Protein 2JKG (pdb70)

InterPro domains:
  IPR005455 Profilin, eukaryotic type [SM00392] (5-171)
  IPR016814 Profilin, apicomplexa [PIRSF022993] (2-170)
  IPR036140 Profilin superfamily [SSF55770] (6-160)
  IPR048278 Profilin [PF00235] (6-160)

Organism: Plasmodium falciparum (isolate 3D7) (NCBI:txid36329)

B-factor: mean 19.62, std 10.23, range [3.75, 62.58]

Sequence (173 aa):
YSWDSYLNDRLLATNQVSGAGLASEEDGVVYACVAQGEESDPNFDKWSLFYKEDYDIEVEDENGTKTTKTINEGQTILVVFNEGYAPDGVWLGGTKYQFINIERDLEFEGYNFDVATCAKLKGGLHLVKVPGGNILVVLYDEEKEQDRGNSKIAALTFAKELAESPPPPPPPP

CATH classification: 3.30.450.30

GO terms:
  GO:0005515 protein binding (F, IPI)

Structure (mmCIF, N/CA/C/O backbone):
data_2JKG
#
_entry.id   2JKG
#
_cell.length_a   45.520
_cell.length_b   49.700
_cell.length_c   83.810
_cell.angle_alpha   90.00
_cell.angle_beta   90.00
_cell.angle_gamma   90.00
#
_symmetry.space_group_name_H-M   'P 21 21 21'
#
loop_
_entity.id
_entity.type
_entity.pdbx_description
1 polymer PROFILIN
2 polymer 'OCTAPROLINE PEPTIDE'
3 non-polymer 'MAGNESIUM ION'
4 water water
#
loop_
_atom_site.group_PDB
_atom_site.id
_atom_site.type_symbol
_atom_site.label_atom_id
_atom_site.label_alt_id
_atom_site.label_comp_id
_atom_site.label_asym_id
_atom_site.label_entity_id
_atom_site.label_seq_id
_atom_site.pdbx_PDB_ins_code
_atom_site.Cartn_x
_atom_site.Cartn_y
_atom_site.Cartn_z
_atom_site.occupancy
_atom_site.B_iso_or_equiv
_atom_site.auth_seq_id
_atom_site.auth_comp_id
_atom_site.auth_asym_id
_atom_site.auth_atom_id
_atom_site.pdbx_PDB_model_num
ATOM 1 N N . TYR A 1 5 ? 16.005 -18.629 7.802 1.00 22.36 5 TYR A N 1
ATOM 2 C CA . TYR A 1 5 ? 16.203 -17.330 7.094 1.00 22.90 5 TYR A CA 1
ATOM 3 C C . TYR A 1 5 ? 14.928 -16.883 6.404 1.00 22.51 5 TYR A C 1
ATOM 4 O O . TYR A 1 5 ? 14.355 -17.589 5.578 1.00 23.31 5 TYR A O 1
ATOM 13 N N . SER A 1 6 ? 14.499 -15.686 6.765 1.00 21.74 6 SER A N 1
ATOM 14 C CA . SER A 1 6 ? 13.250 -15.133 6.259 1.00 21.09 6 SER A CA 1
ATOM 15 C C . SER A 1 6 ? 13.296 -13.612 6.101 1.00 19.54 6 SER A C 1
ATOM 16 O O . SER A 1 6 ? 14.314 -12.971 6.321 1.00 17.68 6 SER A O 1
ATOM 19 N N . TRP A 1 7 ? 12.156 -13.055 5.734 1.00 19.93 7 TRP A N 1
ATOM 20 C CA . TRP A 1 7 ? 12.008 -11.597 5.654 1.00 20.20 7 TRP A CA 1
ATOM 21 C C . TRP A 1 7 ? 12.242 -10.984 7.037 1.00 21.60 7 TRP A C 1
ATOM 22 O O . TRP A 1 7 ? 12.769 -9.885 7.157 1.00 21.88 7 TRP A O 1
ATOM 33 N N . ASP A 1 8 ? 11.885 -11.735 8.070 1.00 22.24 8 ASP A N 1
ATOM 34 C CA . ASP A 1 8 ? 12.064 -11.293 9.475 1.00 23.34 8 ASP A CA 1
ATOM 35 C C . ASP A 1 8 ? 13.520 -11.062 9.811 1.00 23.26 8 ASP A C 1
ATOM 36 O O . ASP A 1 8 ? 13.867 -10.085 10.476 1.00 23.31 8 ASP A O 1
ATOM 41 N N . SER A 1 9 ? 14.361 -11.974 9.326 1.00 22.74 9 SER A N 1
ATOM 42 C CA . SER A 1 9 ? 15.808 -11.918 9.575 1.00 22.96 9 SER A CA 1
ATOM 43 C C . SER A 1 9 ? 16.346 -10.672 8.939 1.00 22.38 9 SER A C 1
ATOM 44 O O . SER A 1 9 ? 17.107 -9.896 9.521 1.00 23.12 9 SER A O 1
ATOM 47 N N . TYR A 1 10 ? 15.914 -10.505 7.711 1.00 21.91 10 TYR A N 1
ATOM 48 C CA . TYR A 1 10 ? 16.389 -9.418 6.865 1.00 22.04 10 TYR A CA 1
ATOM 49 C C . TYR A 1 10 ? 15.932 -8.060 7.422 1.00 20.55 10 TYR A C 1
ATOM 50 O O . TYR A 1 10 ? 16.720 -7.121 7.565 1.00 19.51 10 TYR A O 1
ATOM 59 N N . LEU A 1 11 ? 14.659 -7.972 7.775 1.00 20.25 11 LEU A N 1
ATOM 60 C CA . LEU A 1 11 ? 14.128 -6.715 8.336 1.00 20.10 11 LEU A CA 1
ATOM 61 C C . LEU A 1 11 ? 14.850 -6.397 9.645 1.00 21.30 11 LEU A C 1
ATOM 62 O O . LEU A 1 11 ? 15.218 -5.262 9.921 1.00 21.07 11 LEU A O 1
ATOM 67 N N . ASN A 1 12 ? 15.088 -7.439 10.427 1.00 21.96 12 ASN A N 1
ATOM 68 C CA . ASN A 1 12 ? 15.720 -7.285 11.741 1.00 23.49 12 ASN A CA 1
ATOM 69 C C . ASN A 1 12 ? 17.160 -6.806 11.646 1.00 23.27 12 ASN A C 1
ATOM 70 O O . ASN A 1 12 ? 17.580 -5.889 12.332 1.00 22.17 12 ASN A O 1
ATOM 75 N N . ASP A 1 13 ? 17.914 -7.453 10.777 1.00 24.15 13 ASP A N 1
ATOM 76 C CA . ASP A 1 13 ? 19.352 -7.183 10.664 1.00 24.96 13 ASP A CA 1
ATOM 77 C C . ASP A 1 13 ? 19.617 -5.843 9.998 1.00 24.62 13 ASP A C 1
ATOM 78 O O . ASP A 1 13 ? 20.531 -5.125 10.380 1.00 24.68 13 ASP A O 1
ATOM 83 N N . ARG A 1 14 ? 18.803 -5.508 9.010 1.00 23.94 14 ARG A N 1
ATOM 84 C CA . ARG A 1 14 ? 19.092 -4.370 8.133 1.00 24.09 14 ARG A CA 1
ATOM 85 C C . ARG A 1 14 ? 18.410 -3.086 8.594 1.00 22.63 14 ARG A C 1
ATOM 86 O O . ARG A 1 14 ? 18.802 -1.983 8.220 1.00 23.87 14 ARG A O 1
ATOM 94 N N . LEU A 1 15 ? 17.381 -3.235 9.401 1.00 20.72 15 LEU A N 1
ATOM 95 C CA . LEU A 1 15 ? 16.516 -2.095 9.736 1.00 19.80 15 LEU A CA 1
ATOM 96 C C . LEU A 1 15 ? 16.216 -1.968 11.229 1.00 19.55 15 LEU A C 1
ATOM 97 O O . LEU A 1 15 ? 16.435 -0.916 11.834 1.00 19.21 15 LEU A O 1
ATOM 102 N N . LEU A 1 16 ? 15.749 -3.040 11.845 1.00 19.57 16 LEU A N 1
ATOM 103 C CA . LEU A 1 16 ? 15.405 -2.950 13.266 1.00 19.74 16 LEU A CA 1
ATOM 104 C C . LEU A 1 16 ? 16.674 -2.669 14.062 1.00 19.43 16 LEU A C 1
ATOM 105 O O . LEU A 1 16 ? 16.668 -2.008 15.101 1.00 19.11 16 LEU A O 1
ATOM 110 N N . ALA A 1 17 ? 17.771 -3.152 13.504 1.00 18.95 17 ALA A N 1
ATOM 111 C CA . ALA A 1 17 ? 19.087 -3.046 14.128 1.00 19.80 17 ALA A CA 1
ATOM 112 C C . ALA A 1 17 ? 19.570 -1.596 14.258 1.00 19.69 17 ALA A C 1
ATOM 113 O O . ALA A 1 17 ? 20.437 -1.288 15.063 1.00 19.40 17 ALA A O 1
ATOM 115 N N . THR A 1 18 ? 18.992 -0.702 13.473 1.00 19.48 18 THR A N 1
ATOM 116 C CA . THR A 1 18 ? 19.426 0.691 13.496 1.00 19.38 18 THR A CA 1
ATOM 117 C C . THR A 1 18 ? 19.011 1.394 14.791 1.00 19.02 18 THR A C 1
ATOM 118 O O . THR A 1 18 ? 19.549 2.437 15.139 1.00 17.16 18 THR A O 1
ATOM 122 N N . ASN A 1 19 ? 18.020 0.829 15.463 1.00 18.43 19 ASN A N 1
ATOM 123 C CA . ASN A 1 19 ? 17.415 1.473 16.626 1.00 19.52 19 ASN A CA 1
ATOM 124 C C . ASN A 1 19 ? 16.623 2.723 16.299 1.00 19.10 19 ASN A C 1
ATOM 125 O O . ASN A 1 19 ? 16.240 3.478 17.181 1.00 18.97 19 ASN A O 1
ATOM 130 N N . GLN A 1 20 ? 16.368 2.943 15.019 1.00 17.56 20 GLN A N 1
ATOM 131 C CA . GLN A 1 20 ? 15.679 4.163 14.635 1.00 17.78 20 GLN A CA 1
ATOM 132 C C . GLN A 1 20 ? 14.192 3.978 14.423 1.00 17.09 20 GLN A C 1
ATOM 133 O O . GLN A 1 20 ? 13.468 4.953 14.205 1.00 17.49 20 GLN A O 1
ATOM 139 N N . VAL A 1 21 ? 13.765 2.724 14.449 1.00 16.17 21 VAL A N 1
ATOM 140 C CA . VAL A 1 21 ? 12.361 2.366 14.176 1.00 15.90 21 VAL A CA 1
ATOM 141 C C . VAL A 1 21 ? 11.844 1.410 15.240 1.00 16.41 21 VAL A C 1
ATOM 142 O O . VAL A 1 21 ? 12.617 0.638 15.832 1.00 17.49 21 VAL A O 1
ATOM 146 N N . SER A 1 22 ? 10.548 1.484 15.518 1.00 14.95 22 SER A N 1
ATOM 147 C CA . SER A 1 22 ? 9.968 0.618 16.551 1.00 16.32 22 SER A CA 1
ATOM 148 C C . SER A 1 22 ? 9.461 -0.655 15.894 1.00 15.19 22 SER A C 1
ATOM 149 O O . SER A 1 22 ? 9.266 -1.684 16.526 1.00 14.06 22 SER A O 1
ATOM 152 N N . GLY A 1 23 ? 9.277 -0.582 14.581 1.00 14.07 23 GLY A N 1
ATOM 153 C CA . GLY A 1 23 ? 8.786 -1.735 13.872 1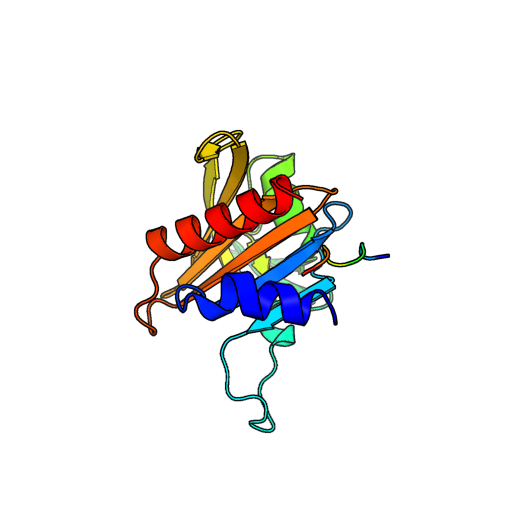.00 13.68 23 GLY A CA 1
ATOM 154 C C . GLY A 1 23 ? 8.891 -1.524 12.390 1.00 12.84 23 GLY A C 1
ATOM 155 O O . GLY A 1 23 ? 8.978 -0.412 11.933 1.00 13.08 23 GLY A O 1
ATOM 156 N N . ALA A 1 24 ? 8.895 -2.617 11.652 1.00 14.92 24 ALA A N 1
ATOM 157 C CA . ALA A 1 24 ? 8.961 -2.520 10.207 1.00 14.74 24 ALA A CA 1
ATOM 158 C C . ALA A 1 24 ? 8.247 -3.706 9.569 1.00 15.01 24 ALA A C 1
ATOM 159 O O . ALA A 1 24 ? 8.267 -4.799 10.088 1.00 14.40 24 ALA A O 1
ATOM 161 N N . GLY A 1 25 ? 7.609 -3.462 8.432 1.00 15.20 25 GLY A N 1
ATOM 162 C CA . GLY A 1 25 ? 6.881 -4.525 7.763 1.00 16.08 25 GLY A CA 1
ATOM 163 C C . GLY A 1 25 ? 6.901 -4.343 6.269 1.00 15.97 25 GLY A C 1
ATOM 164 O O . GLY A 1 25 ? 7.186 -3.265 5.760 1.00 16.81 25 GLY A O 1
ATOM 165 N N . LEU A 1 26 ? 6.584 -5.422 5.585 1.00 16.17 26 LEU A N 1
ATOM 166 C CA . LEU A 1 26 ? 6.436 -5.423 4.124 1.00 16.37 26 LEU A CA 1
ATOM 167 C C . LEU A 1 26 ? 5.056 -5.902 3.719 1.00 14.65 26 LEU A C 1
ATOM 168 O O . LEU A 1 26 ? 4.549 -6.893 4.212 1.00 15.20 26 LEU A O 1
ATOM 173 N N . ALA A 1 27 ? 4.457 -5.132 2.826 1.00 16.26 27 ALA A N 1
ATOM 174 C CA . ALA A 1 27 ? 3.117 -5.400 2.293 1.00 15.64 27 ALA A CA 1
ATOM 175 C C . ALA A 1 27 ? 3.190 -5.458 0.783 1.00 15.97 27 ALA A C 1
ATOM 176 O O . ALA A 1 27 ? 4.003 -4.781 0.141 1.00 15.26 27 ALA A O 1
ATOM 178 N N . SER A 1 28 ? 2.330 -6.285 0.213 1.00 15.62 28 SER A N 1
ATOM 179 C CA . SER A 1 28 ? 2.220 -6.347 -1.238 1.00 15.10 28 SER A CA 1
ATOM 180 C C . SER A 1 28 ? 1.529 -5.096 -1.755 1.00 14.31 28 SER A C 1
ATOM 181 O O . SER A 1 28 ? 0.608 -4.588 -1.146 1.00 13.31 28 SER A O 1
ATOM 184 N N . GLU A 1 29 ? 1.929 -4.591 -2.905 1.00 15.73 29 GLU A N 1
ATOM 185 C CA . GLU A 1 29 ? 1.183 -3.461 -3.419 1.00 17.07 29 GLU A CA 1
ATOM 186 C C . GLU A 1 29 ? -0.148 -3.931 -4.008 1.00 16.00 29 GLU A C 1
ATOM 187 O O . GLU A 1 29 ? -1.018 -3.128 -4.323 1.00 15.39 29 GLU A O 1
ATOM 193 N N . GLU A 1 30 ? -0.326 -5.237 -4.118 1.00 15.17 30 GLU A N 1
ATOM 194 C CA . GLU A 1 30 ? -1.600 -5.756 -4.641 1.00 15.15 30 GLU A CA 1
ATOM 195 C C . GLU A 1 30 ? -2.753 -5.456 -3.688 1.00 15.15 30 GLU A C 1
ATOM 196 O O . GLU A 1 30 ? -3.854 -5.129 -4.111 1.00 13.32 30 G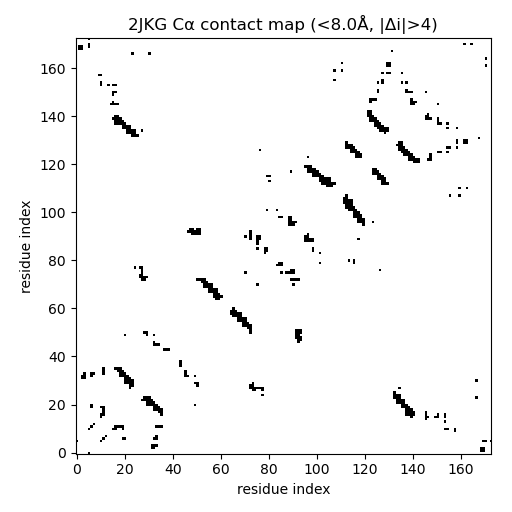LU A O 1
ATOM 202 N N . ASP A 1 31 ? -2.519 -5.582 -2.391 1.00 13.78 31 ASP A N 1
ATOM 203 C CA . ASP A 1 31 ? -3.635 -5.415 -1.472 1.00 14.48 31 ASP A CA 1
ATOM 204 C C . ASP A 1 31 ? -3.301 -4.562 -0.255 1.00 13.91 31 ASP A C 1
ATOM 205 O O . ASP A 1 31 ? -4.179 -4.230 0.541 1.00 15.34 31 ASP A O 1
ATOM 210 N N . GLY A 1 32 ? -2.039 -4.182 -0.153 1.00 13.64 32 GLY A N 1
ATOM 211 C CA . GLY A 1 32 ? -1.539 -3.337 0.945 1.00 14.26 32 GLY A CA 1
ATOM 212 C C . GLY A 1 32 ? -1.505 -4.019 2.293 1.00 15.61 32 GLY A C 1
ATOM 213 O O . GLY A 1 32 ? -1.390 -3.365 3.350 1.00 16.02 32 GLY A O 1
ATOM 214 N N . VAL A 1 33 ? -1.595 -5.335 2.278 1.00 15.17 33 VAL A N 1
ATOM 215 C CA . VAL A 1 33 ? -1.591 -6.078 3.533 1.00 15.44 33 VAL A CA 1
ATOM 216 C C . VAL A 1 33 ? -0.197 -6.570 3.843 1.00 15.44 33 VAL A C 1
ATOM 217 O O . VAL A 1 33 ? 0.537 -7.069 2.975 1.00 12.81 33 VAL A O 1
ATOM 221 N N . VAL A 1 34 ? 0.169 -6.357 5.095 1.00 14.02 34 VAL A N 1
ATOM 222 C CA . VAL A 1 34 ? 1.495 -6.715 5.611 1.00 14.82 34 VAL A CA 1
ATOM 223 C C . VAL A 1 34 ? 1.655 -8.218 5.720 1.00 15.89 34 VAL A C 1
ATOM 224 O O . VAL A 1 34 ? 0.875 -8.916 6.403 1.00 16.06 34 VAL A O 1
ATOM 228 N N . TYR A 1 35 ? 2.686 -8.723 5.060 1.00 14.87 35 TYR A N 1
ATOM 229 C CA . TYR A 1 35 ? 2.908 -10.163 5.041 1.00 16.27 35 TYR A CA 1
ATOM 230 C C . TYR A 1 35 ? 4.093 -10.597 5.890 1.00 16.14 35 TYR A C 1
ATOM 231 O O . TYR A 1 35 ? 4.279 -11.773 6.149 1.00 15.93 35 TYR A O 1
ATOM 240 N N . ALA A 1 36 ? 4.905 -9.629 6.285 1.00 15.25 36 ALA A N 1
ATOM 241 C CA . ALA A 1 36 ? 6.056 -9.901 7.135 1.00 15.42 36 ALA A CA 1
ATOM 242 C C . ALA A 1 36 ? 6.366 -8.685 7.990 1.00 15.69 36 ALA A C 1
ATOM 243 O O . ALA A 1 36 ? 6.258 -7.548 7.537 1.00 14.71 36 ALA A O 1
ATOM 245 N N . CYS A 1 37 ? 6.734 -8.920 9.240 1.00 15.47 37 CYS A N 1
ATOM 246 C CA . CYS A 1 37 ? 7.045 -7.797 10.105 1.00 15.57 37 CYS A CA 1
ATOM 247 C C . CYS A 1 37 ? 7.938 -8.141 11.278 1.00 14.97 37 CYS A C 1
ATOM 248 O O . CYS A 1 37 ? 8.069 -9.305 11.669 1.00 15.78 37 CYS A O 1
ATOM 251 N N . VAL A 1 38 ? 8.576 -7.096 11.788 1.00 15.08 38 VAL A N 1
ATOM 252 C CA . VAL A 1 38 ? 9.393 -7.172 13.010 1.00 14.48 38 VAL A CA 1
ATOM 253 C C . VAL A 1 38 ? 9.079 -6.000 13.922 1.00 14.14 38 VAL A C 1
ATOM 254 O O . VAL A 1 38 ? 8.620 -4.970 13.460 1.00 12.56 38 VAL A O 1
ATOM 258 N N . ALA A 1 39 ? 9.300 -6.174 15.226 1.00 13.10 39 ALA A N 1
ATOM 259 C CA . ALA A 1 39 ? 9.104 -5.077 16.134 1.00 15.30 39 ALA A CA 1
ATOM 260 C C . ALA A 1 39 ? 10.084 -5.142 17.276 1.00 16.29 39 ALA A C 1
ATOM 261 O O . ALA A 1 39 ? 10.463 -6.223 17.712 1.00 14.13 39 ALA A O 1
ATOM 263 N N . GLN A 1 40 ? 10.493 -3.975 17.729 1.00 18.52 40 GLN A N 1
ATOM 264 C CA . GLN A 1 40 ? 11.274 -3.885 18.967 1.00 21.10 40 GLN A CA 1
ATOM 265 C C . GLN A 1 40 ? 10.502 -4.558 20.088 1.00 24.68 40 GLN A C 1
ATOM 266 O O . GLN A 1 40 ? 9.278 -4.496 20.160 1.00 24.96 40 GLN A O 1
ATOM 272 N N . GLY A 1 41 ? 11.251 -5.234 20.939 1.00 27.90 41 GLY A N 1
ATOM 273 C CA . GLY A 1 41 ? 10.677 -6.028 22.024 1.00 31.81 41 GLY A CA 1
ATOM 274 C C . GLY A 1 41 ? 11.544 -7.199 22.410 1.00 34.71 41 GLY A C 1
ATOM 275 O O . GLY A 1 41 ? 12.393 -7.658 21.646 1.00 35.39 41 GLY A O 1
ATOM 276 N N . GLU A 1 42 ? 11.323 -7.668 23.623 1.00 38.20 42 GLU A N 1
ATOM 277 C CA . GLU A 1 42 ? 12.066 -8.818 24.155 1.00 40.73 42 GLU A CA 1
ATOM 278 C C . GLU A 1 42 ? 11.370 -10.155 23.936 1.00 42.35 42 GLU A C 1
ATOM 279 O O . GLU A 1 42 ? 11.104 -10.886 24.898 1.00 43.47 42 GLU A O 1
ATOM 285 N N . GLU A 1 43 ? 11.045 -10.460 22.691 1.00 43.92 43 GLU A N 1
ATOM 286 C CA . GLU A 1 43 ? 10.727 -11.816 22.356 1.00 44.65 43 GLU A CA 1
ATOM 287 C C . GLU A 1 43 ? 11.648 -12.627 23.247 1.00 44.93 43 GLU A C 1
ATOM 288 O O . GLU A 1 43 ? 12.860 -12.436 23.196 1.00 45.34 43 GLU A O 1
ATOM 294 N N . SER A 1 44 ? 11.131 -13.493 24.121 1.00 44.66 44 SER A N 1
ATOM 295 C CA . SER A 1 44 ? 9.709 -13.570 24.530 1.00 44.33 44 SER A CA 1
ATOM 296 C C . SER A 1 44 ? 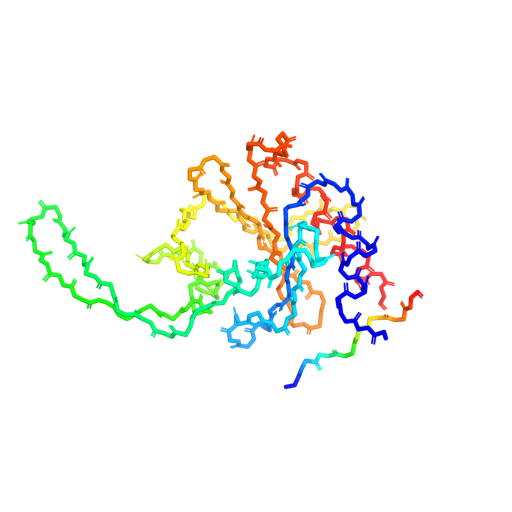9.756 -13.483 26.072 1.00 42.97 44 SER A C 1
ATOM 297 O O . SER A 1 44 ? 10.007 -14.496 26.730 1.00 42.49 44 SER A O 1
ATOM 300 N N . ASP A 1 45 ? 9.483 -12.338 26.686 1.00 41.50 45 ASP A N 1
ATOM 301 C CA . ASP A 1 45 ? 8.189 -11.669 26.720 1.00 39.67 45 ASP A CA 1
ATOM 302 C C . ASP A 1 45 ? 6.906 -12.244 26.104 1.00 37.53 45 ASP A C 1
ATOM 303 O O . ASP A 1 45 ? 6.806 -12.308 24.881 1.00 36.13 45 ASP A O 1
ATOM 308 N N . PRO A 1 46 ? 5.946 -12.781 26.932 1.00 35.79 46 PRO A N 1
ATOM 309 C CA . PRO A 1 46 ? 5.261 -14.016 26.562 1.00 34.84 46 PRO A CA 1
ATOM 310 C C . PRO A 1 46 ? 4.344 -13.512 25.428 1.00 34.14 46 PRO A C 1
ATOM 311 O O . PRO A 1 46 ? 3.577 -14.232 24.825 1.00 34.22 46 PRO A O 1
ATOM 315 N N . ASN A 1 47 ? 4.296 -12.204 25.294 1.00 33.76 47 ASN A N 1
ATOM 316 C CA . ASN A 1 47 ? 3.147 -11.347 25.322 1.00 32.63 47 ASN A CA 1
ATOM 317 C C . ASN A 1 47 ? 3.438 -10.223 24.278 1.00 32.46 47 ASN A C 1
ATOM 318 O O . ASN A 1 47 ? 2.631 -9.325 24.119 1.00 33.11 47 ASN A O 1
ATOM 323 N N . PHE A 1 48 ? 4.597 -10.201 23.617 1.00 31.45 48 PHE A N 1
ATOM 324 C CA . PHE A 1 48 ? 4.672 -9.254 22.560 1.00 31.23 48 PHE A CA 1
ATOM 325 C C . PHE A 1 48 ? 4.071 -9.787 21.331 1.00 28.65 48 PHE A C 1
ATOM 326 O O . PHE A 1 48 ? 4.252 -10.921 20.882 1.00 28.69 48 PHE A O 1
ATOM 334 N N . ASP A 1 49 ? 3.340 -8.863 20.787 1.00 26.63 49 ASP A N 1
ATOM 335 C CA . ASP A 1 49 ? 2.421 -9.143 19.740 1.00 24.51 49 ASP A CA 1
ATOM 336 C C . ASP A 1 49 ? 2.731 -8.206 18.577 1.00 22.28 49 ASP A C 1
ATOM 337 O O . ASP A 1 49 ? 2.079 -7.206 18.410 1.00 22.24 49 ASP A O 1
ATOM 342 N N . LYS A 1 50 ? 3.760 -8.540 17.813 1.00 20.52 50 LYS A N 1
ATOM 343 C CA . LYS A 1 50 ? 4.216 -7.659 16.725 1.00 20.09 50 LYS A CA 1
ATOM 344 C C . LYS A 1 50 ? 3.107 -7.478 15.714 1.00 18.95 50 LYS A C 1
ATOM 345 O O . LYS A 1 50 ? 2.934 -6.383 15.153 1.00 19.59 50 LYS A O 1
ATOM 351 N N . TRP A 1 51 ? 2.369 -8.556 15.471 1.00 17.15 51 TRP A N 1
ATOM 352 C CA . TRP A 1 51 ? 1.291 -8.515 14.471 1.00 18.09 51 TRP A CA 1
ATOM 353 C C . TRP A 1 51 ? 0.175 -7.521 14.821 1.00 18.50 51 TRP A C 1
ATOM 354 O O . TRP A 1 51 ? -0.465 -6.979 13.928 1.00 18.21 51 TRP A O 1
ATOM 365 N N . SER A 1 52 ? -0.082 -7.266 16.102 1.00 18.77 52 SER A N 1
ATOM 366 C CA . SER A 1 52 ? -1.150 -6.306 16.406 1.00 18.94 52 SER A CA 1
ATOM 367 C C . SER A 1 52 ? -0.755 -4.892 15.984 1.00 17.84 52 SER A C 1
ATOM 368 O O . SER A 1 52 ? -1.602 -4.030 15.874 1.00 18.25 52 SER A O 1
ATOM 371 N N . LEU A 1 53 ? 0.522 -4.671 15.682 1.00 17.71 53 LEU A N 1
ATOM 372 C CA . LEU A 1 53 ? 0.973 -3.346 15.248 1.00 18.08 53 LEU A CA 1
ATOM 373 C C . LEU A 1 53 ? 0.818 -3.201 13.753 1.00 17.03 53 LEU A C 1
ATOM 374 O O . LEU A 1 53 ? 0.849 -2.109 13.232 1.00 17.78 53 LEU A O 1
ATOM 379 N N . PHE A 1 54 ? 0.679 -4.324 13.078 1.00 17.38 54 PHE A N 1
ATOM 380 C CA . PHE A 1 54 ? 0.743 -4.335 11.605 1.00 17.37 54 PHE A CA 1
ATOM 381 C C . PHE A 1 54 ? -0.480 -4.906 10.891 1.00 18.29 54 PHE A C 1
ATOM 382 O O . PHE A 1 54 ? -0.597 -4.826 9.660 1.00 16.94 54 PHE A O 1
ATOM 390 N N . TYR A 1 55 ? -1.399 -5.474 11.635 1.00 17.37 55 TYR A N 1
ATOM 391 C CA . TYR A 1 55 ? -2.487 -6.185 10.982 1.00 19.62 55 TYR A CA 1
ATOM 392 C C . TYR A 1 55 ? -3.696 -6.260 11.863 1.00 20.07 55 TYR A C 1
ATOM 393 O O . TYR A 1 55 ? -3.596 -6.585 13.047 1.00 19.44 55 TYR A O 1
ATOM 402 N N . LYS A 1 56 ? -4.826 -5.976 11.233 1.00 20.82 56 LYS A N 1
ATOM 403 C CA . LYS A 1 56 ? -6.152 -6.236 11.790 1.00 21.64 56 LYS A CA 1
ATOM 404 C C . LYS A 1 56 ? -7.174 -6.497 10.688 1.00 21.16 56 LYS A C 1
ATOM 405 O O . LYS A 1 56 ? -7.356 -5.684 9.778 1.00 20.06 56 LYS A O 1
ATOM 411 N N . GLU A 1 57 ? -7.840 -7.637 10.783 1.00 21.60 57 GLU A N 1
ATOM 412 C CA . GLU A 1 57 ? -8.845 -8.002 9.778 1.00 22.41 57 GLU A CA 1
ATOM 413 C C . GLU A 1 57 ? -10.047 -7.076 9.903 1.00 21.80 57 GLU A C 1
ATOM 414 O O . GLU A 1 57 ? -10.330 -6.495 10.960 1.00 20.92 57 GLU A O 1
ATOM 420 N N . ASP A 1 58 ? -10.723 -6.937 8.775 1.00 21.66 58 ASP A N 1
ATOM 421 C CA . ASP A 1 58 ? -11.643 -5.813 8.545 1.00 21.93 58 ASP A CA 1
ATOM 422 C C . ASP A 1 58 ? -12.578 -5.636 9.733 1.00 21.39 58 ASP A C 1
ATOM 423 O O . ASP A 1 58 ? -13.100 -6.591 10.304 1.00 20.90 58 ASP A O 1
ATOM 428 N N . TYR A 1 59 ? -12.755 -4.378 10.082 1.00 20.81 59 TYR A N 1
ATOM 429 C CA . TYR A 1 59 ? -13.580 -3.975 11.217 1.00 20.84 59 TYR A CA 1
ATOM 430 C C . TYR A 1 59 ? -14.382 -2.713 10.914 1.00 20.91 59 TYR A C 1
ATOM 431 O O . TYR A 1 59 ? -13.982 -1.851 10.124 1.00 18.06 59 TYR A O 1
ATOM 440 N N . ASP A 1 60 ? -15.527 -2.635 11.572 1.00 21.82 60 ASP A N 1
ATOM 441 C CA . ASP A 1 60 ? -16.417 -1.496 11.441 1.00 22.76 60 ASP A CA 1
ATOM 442 C C . ASP A 1 60 ? -16.088 -0.515 12.538 1.00 23.50 60 ASP A C 1
ATOM 443 O O . ASP A 1 60 ? -15.788 -0.889 13.664 1.00 23.69 60 ASP A O 1
ATOM 448 N N . ILE A 1 61 ? -16.141 0.747 12.179 1.00 23.62 61 ILE A N 1
ATOM 449 C CA . ILE A 1 61 ? -15.981 1.821 13.137 1.00 24.97 61 ILE A CA 1
ATOM 450 C C . ILE A 1 61 ? -17.205 2.691 12.999 1.00 26.13 61 ILE A C 1
ATOM 451 O O . ILE A 1 61 ? -17.835 2.736 11.937 1.00 25.86 61 ILE A O 1
ATOM 456 N N . GLU A 1 62 ? -17.563 3.342 14.094 1.00 27.07 62 GLU A N 1
ATOM 457 C CA . GLU A 1 62 ? -18.639 4.322 14.078 1.00 28.04 62 GLU A CA 1
ATOM 458 C C . GLU A 1 62 ? -18.007 5.678 13.931 1.00 28.97 62 GLU A C 1
ATOM 459 O O . GLU A 1 62 ? -16.996 5.967 14.552 1.00 28.74 62 GLU A O 1
ATOM 465 N N . VAL A 1 63 ? -18.598 6.485 13.067 1.00 30.79 63 VAL A N 1
ATOM 466 C CA . VAL A 1 63 ? -18.114 7.834 12.806 1.00 32.76 63 VAL A CA 1
ATOM 467 C C . VAL A 1 63 ? -19.207 8.849 13.029 1.00 33.00 63 VAL A C 1
ATOM 468 O O . VAL A 1 63 ? -20.323 8.661 12.606 1.00 32.27 63 VAL A O 1
ATOM 472 N N . GLU A 1 64 ? -18.871 9.952 13.663 1.00 34.02 64 GLU A N 1
ATOM 473 C CA . GLU A 1 64 ? -19.819 11.041 13.754 1.00 35.38 64 GLU A CA 1
ATOM 474 C C . GLU A 1 64 ? -19.251 12.246 13.031 1.00 36.29 64 GLU A C 1
ATOM 475 O O . GLU A 1 64 ? -18.123 12.641 13.278 1.00 36.32 64 GLU A O 1
ATOM 481 N N . ASP A 1 65 ? -20.030 12.814 12.118 1.00 37.65 65 ASP A N 1
ATOM 482 C CA . ASP A 1 65 ? -19.610 14.057 11.440 1.00 39.18 65 ASP A CA 1
ATOM 483 C C . ASP A 1 65 ? -20.014 15.257 12.271 1.00 40.30 65 ASP A C 1
ATOM 484 O O . ASP A 1 65 ? -20.611 15.117 13.344 1.00 40.66 65 ASP A O 1
ATOM 489 N N . GLU A 1 66 ? -19.691 16.435 11.754 1.00 40.99 66 GLU A N 1
ATOM 490 C CA . GLU A 1 66 ? -19.843 17.682 12.519 1.00 41.40 66 GLU A CA 1
ATOM 491 C C . GLU A 1 66 ? -21.301 18.099 12.626 1.00 40.47 66 GLU A C 1
ATOM 492 O O . GLU A 1 66 ? -21.639 19.017 13.370 1.00 41.54 66 GLU A O 1
ATOM 498 N N . ASN A 1 67 ? -22.152 17.416 11.877 1.00 39.56 67 ASN A N 1
ATOM 499 C CA . ASN A 1 67 ? -23.609 17.606 11.963 1.00 38.10 67 ASN A CA 1
ATOM 500 C C . ASN A 1 67 ? -24.207 16.683 13.011 1.00 37.24 67 ASN A C 1
ATOM 501 O O . ASN A 1 67 ? -25.388 16.770 13.333 1.00 37.44 67 ASN A O 1
ATOM 506 N N . GLY A 1 68 ? -23.367 15.808 13.539 1.00 36.19 68 GLY A N 1
ATOM 507 C CA . GLY A 1 68 ? -23.770 14.868 14.587 1.00 35.73 68 GLY A CA 1
ATOM 508 C C . GLY A 1 68 ? -24.325 13.582 14.018 1.00 35.75 68 GLY A C 1
ATOM 509 O O . GLY A 1 68 ? -24.865 12.738 14.736 1.00 34.83 68 GLY A O 1
ATOM 510 N N . THR A 1 69 ? -24.200 13.455 12.703 1.00 35.68 69 THR A N 1
ATOM 511 C CA . THR A 1 69 ? -24.597 12.219 12.007 1.00 35.39 69 THR A CA 1
ATOM 512 C C . THR A 1 69 ? -23.623 11.081 12.184 1.00 34.96 69 THR A C 1
ATOM 513 O O . THR A 1 69 ? -22.449 11.166 11.835 1.00 34.14 69 THR A O 1
ATOM 517 N N . LYS A 1 70 ? -24.171 10.003 12.713 1.00 35.24 70 LYS A N 1
ATOM 518 C CA . LYS A 1 70 ? -23.413 8.805 13.011 1.00 36.30 70 LYS A CA 1
ATOM 519 C C . LYS A 1 70 ? -23.586 7.766 11.938 1.00 36.16 70 LYS A C 1
ATOM 520 O O . LYS A 1 70 ? -24.681 7.336 11.644 1.00 35.27 70 LYS A O 1
ATOM 526 N N . THR A 1 71 ? -22.474 7.358 11.352 1.00 36.41 71 THR A N 1
ATOM 527 C CA . THR A 1 71 ? -22.500 6.197 10.479 1.00 36.42 71 THR A CA 1
ATOM 528 C C . THR A 1 71 ? -21.411 5.224 10.833 1.00 36.15 71 THR A C 1
ATOM 529 O O . THR A 1 71 ? -20.542 5.473 11.667 1.00 35.79 71 THR A O 1
ATOM 533 N N . THR A 1 72 ? -21.493 4.118 10.132 1.00 35.80 72 THR A N 1
ATOM 534 C CA . THR A 1 72 ? -20.660 2.960 10.350 1.00 36.42 72 THR A CA 1
ATOM 535 C C . THR A 1 72 ? -19.851 2.697 9.093 1.00 34.41 72 THR A C 1
ATOM 536 O O . THR A 1 72 ? -20.372 2.689 7.983 1.00 33.91 72 THR A O 1
ATOM 540 N N . LYS A 1 73 ? -18.564 2.506 9.283 1.00 32.42 73 LYS A N 1
ATOM 541 C CA . LYS A 1 73 ? -17.673 2.290 8.165 1.00 30.88 73 LYS A CA 1
ATOM 542 C C . LYS A 1 73 ? -16.921 1.021 8.378 1.00 28.49 73 LYS A C 1
ATOM 543 O O . LYS A 1 73 ? -16.455 0.756 9.478 1.00 30.24 73 LYS A O 1
ATOM 549 N N . THR A 1 74 ? -16.771 0.255 7.313 1.00 24.85 74 THR A N 1
ATOM 550 C CA . THR A 1 74 ? -15.872 -0.890 7.350 1.00 22.12 74 THR A CA 1
ATOM 551 C C . THR A 1 74 ? -14.470 -0.437 6.933 1.00 20.25 74 THR A C 1
ATOM 552 O O . THR A 1 74 ? -14.268 0.181 5.885 1.00 19.96 74 THR A O 1
ATOM 556 N N . ILE A 1 75 ? -13.501 -0.691 7.800 1.00 17.31 75 ILE A N 1
ATOM 557 C CA . ILE A 1 75 ? -12.115 -0.361 7.483 1.00 16.81 75 ILE A CA 1
ATOM 558 C C . ILE A 1 75 ? -11.428 -1.600 6.936 1.00 15.59 75 ILE A C 1
ATOM 559 O O . ILE A 1 75 ? -11.419 -2.642 7.575 1.00 14.78 75 ILE A O 1
ATOM 564 N N . ASN A 1 76 ? -10.873 -1.474 5.737 1.00 14.04 76 ASN A N 1
ATOM 565 C CA . ASN A 1 76 ? -9.907 -2.446 5.234 1.00 13.73 76 ASN A CA 1
ATOM 566 C C . ASN A 1 76 ? -8.553 -1.765 5.240 1.00 12.07 76 ASN A C 1
ATOM 567 O O . ASN A 1 76 ? -8.300 -0.819 4.491 1.00 11.14 76 ASN A O 1
ATOM 572 N N . GLU A 1 77 ? -7.682 -2.242 6.106 1.00 10.88 77 GLU A N 1
ATOM 573 C CA . GLU A 1 77 ? -6.446 -1.496 6.400 1.00 10.86 77 GLU A CA 1
ATOM 574 C C . GLU A 1 77 ? -5.565 -1.377 5.171 1.00 9.52 77 GLU A C 1
ATOM 575 O O . GLU A 1 77 ? -4.998 -0.330 4.883 1.00 10.99 77 GLU A O 1
ATOM 581 N N . GLY A 1 78 ? -5.510 -2.454 4.426 1.00 9.67 78 GLY A N 1
ATOM 582 C CA . GLY A 1 78 ? -4.667 -2.503 3.229 1.00 9.32 78 GLY A CA 1
ATOM 583 C C . GLY A 1 78 ? -5.079 -1.450 2.224 1.00 10.18 78 GLY A C 1
ATOM 584 O O . GLY A 1 78 ? -4.254 -0.771 1.616 1.00 11.14 78 GLY A O 1
ATOM 585 N N . GLN A 1 79 ? -6.381 -1.301 2.056 1.00 10.26 79 GLN A N 1
ATOM 586 C CA . GLN A 1 79 ? -6.916 -0.295 1.134 1.00 11.38 79 GLN A CA 1
ATOM 587 C C . GLN A 1 79 ? -6.553 1.140 1.545 1.00 10.13 79 GLN A C 1
ATOM 588 O O . GLN A 1 79 ? -6.403 2.023 0.706 1.00 7.78 79 GLN A O 1
ATOM 594 N N . THR A 1 80 ? -6.397 1.389 2.840 1.00 8.72 80 THR A N 1
ATOM 595 C CA . THR A 1 80 ? -6.057 2.738 3.278 1.00 9.01 80 THR A CA 1
ATOM 596 C C . THR A 1 80 ? -4.603 3.088 2.966 1.00 9.99 80 THR A C 1
ATOM 597 O O . THR A 1 80 ? -4.279 4.254 2.797 1.00 12.70 80 THR A O 1
ATOM 601 N N . ILE A 1 81 ? -3.745 2.077 2.851 1.00 10.70 81 ILE A N 1
ATOM 602 C CA . ILE A 1 81 ? -2.358 2.280 2.390 1.00 12.34 81 ILE A CA 1
ATOM 603 C C . ILE A 1 81 ? -2.352 2.555 0.883 1.00 12.61 81 ILE A C 1
ATOM 604 O O . ILE A 1 81 ? -1.710 3.493 0.396 1.00 14.19 81 ILE A O 1
ATOM 609 N N . LEU A 1 82 ? -3.110 1.748 0.161 1.00 11.12 82 LEU A N 1
ATOM 610 C CA . LEU A 1 82 ? -3.089 1.830 -1.320 1.00 11.12 82 LEU A CA 1
ATOM 611 C C . LEU A 1 82 ? -3.666 3.147 -1.845 1.00 11.03 82 LEU A C 1
ATOM 612 O O . LEU A 1 82 ? -3.221 3.688 -2.885 1.00 11.04 82 LEU A O 1
ATOM 617 N N . VAL A 1 83 ? -4.684 3.646 -1.152 1.00 8.24 83 VAL A N 1
ATOM 618 C CA . VAL A 1 83 ? -5.398 4.832 -1.590 1.00 8.93 83 VAL A CA 1
ATOM 619 C C . VAL A 1 83 ? -4.459 6.043 -1.594 1.00 9.55 83 VAL A C 1
ATOM 620 O O . VAL A 1 83 ? -4.510 6.906 -2.482 1.00 9.11 83 VAL A O 1
ATOM 624 N N . VAL A 1 84 ? -3.532 6.067 -0.659 1.00 9.04 84 VAL A N 1
ATOM 625 C CA . VAL A 1 84 ? -2.617 7.210 -0.562 1.00 8.30 84 VAL A CA 1
ATOM 626 C C . VAL A 1 84 ? -1.684 7.249 -1.774 1.00 9.31 84 VAL A C 1
ATOM 627 O O . VAL A 1 84 ? -1.472 8.289 -2.400 1.00 7.51 84 VAL A O 1
ATOM 631 N N . PHE A 1 85 ? -1.163 6.089 -2.131 1.00 9.47 85 PHE A N 1
ATOM 632 C CA . PHE A 1 85 ? -0.321 5.989 -3.342 1.00 9.66 85 PHE A CA 1
ATOM 633 C C . PHE A 1 85 ? -1.087 6.141 -4.649 1.00 10.46 85 PHE A C 1
ATOM 634 O O . PHE A 1 85 ? -0.606 6.750 -5.622 1.00 10.75 85 PHE A O 1
ATOM 642 N N . ASN A 1 86 ? -2.265 5.540 -4.674 1.00 10.59 86 ASN A N 1
ATOM 643 C CA . ASN A 1 86 ? -3.087 5.529 -5.879 1.00 11.27 86 ASN A CA 1
ATOM 644 C C . ASN A 1 86 ? -3.768 6.848 -6.148 1.00 11.22 86 ASN A C 1
ATOM 645 O O . ASN A 1 86 ? -3.914 7.234 -7.311 1.00 9.00 86 ASN A O 1
ATOM 650 N N . GLU A 1 87 ? -4.191 7.530 -5.087 1.00 9.62 87 GLU A N 1
ATOM 651 C CA . GLU A 1 87 ? -5.056 8.725 -5.233 1.00 12.70 87 GLU A CA 1
ATOM 652 C C . GLU A 1 87 ? -4.462 10.011 -4.667 1.00 12.21 87 GLU A C 1
ATOM 653 O O . GLU A 1 87 ? -4.819 11.088 -5.100 1.00 13.07 87 GLU A O 1
ATOM 659 N N . GLY A 1 88 ? -3.569 9.881 -3.705 1.00 12.25 88 GLY A N 1
ATOM 660 C CA . GLY A 1 88 ? -2.876 11.035 -3.130 1.00 11.05 88 GLY A CA 1
ATOM 661 C C . GLY A 1 88 ? -3.624 11.623 -1.942 1.00 10.65 88 GLY A C 1
ATOM 662 O O . GLY A 1 88 ? -3.387 12.752 -1.528 1.00 10.16 88 GLY A O 1
ATOM 663 N N . TYR A 1 89 ? -4.578 10.855 -1.455 1.00 10.01 89 TYR A N 1
ATOM 664 C CA . TYR A 1 89 ? -5.324 11.211 -0.240 1.00 10.60 89 TYR A CA 1
ATOM 665 C C . TYR A 1 89 ? -5.840 9.978 0.476 1.00 10.64 89 TYR A C 1
ATOM 666 O O . TYR A 1 89 ? -5.804 8.894 -0.046 1.00 11.07 89 TYR A O 1
ATOM 675 N N . ALA A 1 90 ? -6.295 10.189 1.690 1.00 9.18 90 ALA A N 1
ATOM 676 C CA . ALA A 1 90 ? -6.848 9.117 2.537 1.00 8.65 90 ALA A CA 1
ATOM 677 C C . ALA A 1 90 ? -8.238 9.500 3.053 1.00 8.58 90 ALA A C 1
ATOM 678 O O . ALA A 1 90 ? -8.370 10.322 3.967 1.00 8.43 90 ALA A O 1
ATOM 680 N N . PRO A 1 91 ? -9.292 8.931 2.458 1.00 9.57 91 PRO A N 1
ATOM 681 C CA . PRO A 1 91 ? -10.605 9.442 2.803 1.00 10.42 91 PRO A CA 1
ATOM 682 C C . PRO A 1 91 ? -10.968 9.242 4.251 1.00 12.05 91 PRO A C 1
ATOM 683 O O . PRO A 1 91 ? -11.739 10.000 4.802 1.00 9.92 91 PRO A O 1
ATOM 687 N N . ASP A 1 92 ? -10.345 8.248 4.847 1.00 14.68 92 ASP A N 1
ATOM 688 C CA . ASP A 1 92 ? -10.669 7.858 6.217 1.00 16.14 92 ASP A CA 1
ATOM 689 C C . ASP A 1 92 ? -9.480 7.783 7.119 1.00 14.99 92 ASP A C 1
ATOM 690 O O . ASP A 1 92 ? -9.554 7.189 8.185 1.00 16.01 92 ASP A O 1
ATOM 695 N N . GLY A 1 93 ? -8.388 8.368 6.663 1.00 13.85 93 GLY A N 1
ATOM 696 C CA . GLY A 1 93 ? -7.085 8.205 7.284 1.00 12.73 93 GLY A CA 1
ATOM 697 C C . GLY A 1 93 ? -6.433 6.885 6.938 1.00 10.96 93 GLY A C 1
ATOM 698 O O . GLY A 1 93 ? -6.991 6.088 6.218 1.00 10.34 93 GLY A O 1
ATOM 699 N N . VAL A 1 94 ? -5.243 6.657 7.469 1.00 10.13 94 VAL A N 1
ATOM 700 C CA . VAL A 1 94 ? -4.536 5.398 7.255 1.00 10.00 94 VAL A CA 1
ATOM 701 C C . VAL A 1 94 ? -4.624 4.598 8.542 1.00 10.61 94 VAL A C 1
ATOM 702 O O . VAL A 1 94 ? -4.300 5.084 9.611 1.00 10.68 94 VAL A O 1
ATOM 706 N N . TRP A 1 95 ? -5.116 3.388 8.428 1.00 9.52 95 TRP A N 1
ATOM 707 C CA . TRP A 1 95 ? -5.302 2.547 9.578 1.00 9.60 95 TRP A CA 1
ATOM 708 C C . TRP A 1 95 ? -4.376 1.362 9.487 1.00 10.40 95 TRP A C 1
ATOM 709 O O . TRP A 1 95 ? -4.299 0.702 8.458 1.00 10.73 95 TRP A O 1
ATOM 720 N N . LEU A 1 96 ? -3.665 1.113 10.578 1.00 10.63 96 LEU A N 1
ATOM 721 C CA . LEU A 1 96 ? -2.745 -0.026 10.676 1.00 10.50 96 LEU A CA 1
ATOM 722 C C . LEU A 1 96 ? -2.831 -0.678 12.034 1.00 10.37 96 LEU A C 1
ATOM 723 O O . LEU A 1 96 ? -2.611 -0.040 13.043 1.00 9.74 96 LEU A O 1
ATOM 728 N N . GLY A 1 97 ? -3.179 -1.952 12.048 1.00 10.73 97 GLY A N 1
ATOM 729 C CA . GLY A 1 97 ? -3.328 -2.661 13.320 1.00 10.92 97 GLY A CA 1
ATOM 730 C C . GLY A 1 97 ? -4.353 -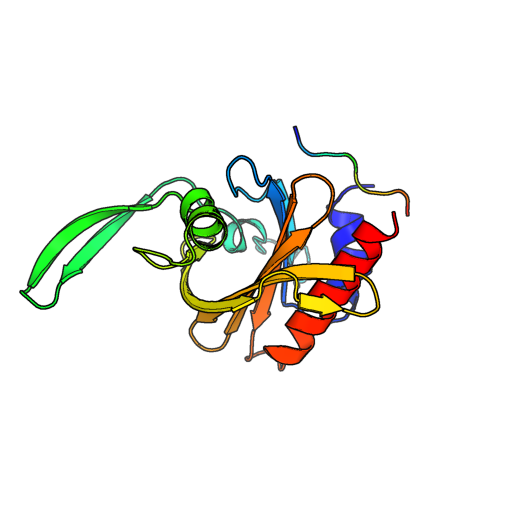2.050 14.260 1.00 11.05 97 GLY A C 1
ATOM 731 O O . GLY A 1 97 ? -4.212 -2.104 15.492 1.00 12.38 97 GLY A O 1
ATOM 732 N N . GLY A 1 98 ? -5.406 -1.476 13.710 1.00 9.51 98 GLY A N 1
ATOM 733 C CA . GLY A 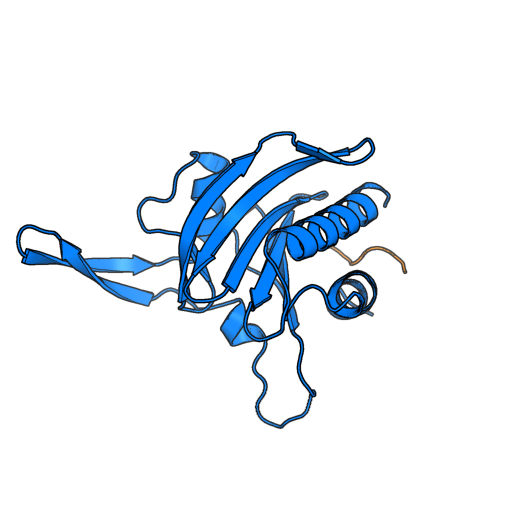1 98 ? -6.483 -0.968 14.557 1.00 11.00 98 GLY A CA 1
ATOM 734 C C . GLY A 1 98 ? -6.265 0.460 15.009 1.00 10.78 98 GLY A C 1
ATOM 735 O O . GLY A 1 98 ? -7.094 1.043 15.663 1.00 10.49 98 GLY A O 1
ATOM 736 N N . THR A 1 99 ? -5.156 1.038 14.573 1.00 11.72 99 THR A N 1
ATOM 737 C CA . THR A 1 99 ? -4.777 2.391 14.943 1.00 11.40 99 THR A CA 1
ATOM 738 C C . THR A 1 99 ? -4.855 3.325 13.757 1.00 10.39 99 THR A C 1
ATOM 739 O O . THR A 1 99 ? -4.358 3.016 12.689 1.00 9.25 99 THR A O 1
ATOM 743 N N . LYS A 1 100 ? -5.536 4.438 13.973 1.00 9.98 100 LYS A N 1
ATOM 744 C CA . LYS A 1 100 ? -5.630 5.518 12.992 1.00 11.08 100 LYS A CA 1
ATOM 745 C C . LYS A 1 100 ? -4.453 6.473 13.009 1.00 10.53 100 LYS A C 1
ATOM 746 O O . LYS A 1 100 ? -4.066 7.046 14.043 1.00 8.38 100 LYS A O 1
ATOM 752 N N . TYR A 1 101 ? -3.908 6.649 11.823 1.00 9.30 101 TYR A N 1
ATOM 753 C CA . TYR A 1 101 ? -2.874 7.640 11.554 1.00 10.16 101 TYR A CA 1
ATOM 754 C C . TYR A 1 101 ? -3.417 8.702 10.593 1.00 10.91 101 TYR A C 1
ATOM 755 O O . TYR A 1 101 ? -4.225 8.434 9.687 1.00 12.53 101 TYR A O 1
ATOM 764 N N . GLN A 1 102 ? -2.923 9.896 10.803 1.00 10.15 102 GLN A N 1
ATOM 765 C CA . GLN A 1 102 ? -3.220 11.058 9.958 1.00 10.64 102 GLN A CA 1
ATOM 766 C C . GLN A 1 102 ? -2.230 11.129 8.819 1.00 9.75 102 GLN A C 1
ATOM 767 O O . GLN A 1 102 ? -1.057 11.212 9.037 1.00 9.68 102 GLN A O 1
ATOM 773 N N . PHE A 1 103 ? -2.740 11.137 7.597 1.00 8.73 103 PHE A N 1
ATOM 774 C CA . PHE A 1 103 ? -1.887 11.291 6.382 1.00 8.61 103 PHE A CA 1
ATOM 775 C C . PHE A 1 103 ? -1.330 12.706 6.306 1.00 7.90 103 PHE A C 1
ATOM 776 O O . PHE A 1 103 ? -2.073 13.679 6.212 1.00 7.22 103 PHE A O 1
ATOM 784 N N . ILE A 1 104 ? -0.011 12.820 6.404 1.00 8.36 104 ILE A N 1
ATOM 785 C CA . ILE A 1 104 ? 0.669 14.122 6.486 1.00 11.29 104 ILE A CA 1
ATOM 786 C C . ILE A 1 104 ? 1.345 14.587 5.208 1.00 10.24 104 ILE A C 1
ATOM 787 O O . ILE A 1 104 ? 1.415 15.776 4.916 1.00 10.37 104 ILE A O 1
ATOM 792 N N . ASN A 1 105 ? 1.941 13.660 4.497 1.00 9.60 105 ASN A N 1
ATOM 793 C CA . ASN A 1 105 ? 2.752 14.063 3.333 1.00 11.53 105 ASN A CA 1
ATOM 794 C C . ASN A 1 105 ? 2.991 12.882 2.439 1.00 10.50 105 ASN A C 1
ATOM 795 O O . ASN A 1 105 ? 3.058 11.748 2.924 1.00 7.74 105 ASN A O 1
ATOM 800 N N . ILE A 1 106 ? 3.055 13.139 1.138 1.00 10.44 106 ILE A N 1
ATOM 801 C CA . ILE A 1 106 ? 3.596 12.169 0.177 1.00 11.18 106 ILE A CA 1
ATOM 802 C C . ILE A 1 106 ? 4.584 12.853 -0.767 1.00 10.55 106 ILE A C 1
ATOM 803 O O . ILE A 1 106 ? 4.397 14.006 -1.160 1.00 9.88 106 ILE A O 1
ATOM 808 N N . GLU A 1 107 ? 5.659 12.153 -1.084 1.00 9.80 107 GLU A N 1
ATOM 809 C CA . GLU A 1 107 ? 6.607 12.651 -2.092 1.00 11.82 107 GLU A CA 1
ATOM 810 C C . GLU A 1 107 ? 6.718 11.581 -3.131 1.00 11.72 107 GLU A C 1
ATOM 811 O O . GLU A 1 107 ? 6.870 10.420 -2.826 1.00 13.50 107 GLU A O 1
ATOM 817 N N . ARG A 1 108 ? 6.619 11.969 -4.375 1.00 11.63 108 ARG A N 1
ATOM 818 C CA . ARG A 1 108 ? 6.826 11.015 -5.435 1.00 12.54 108 ARG A CA 1
ATOM 819 C C . ARG A 1 108 ? 8.198 11.182 -6.016 1.00 10.86 108 ARG A C 1
ATOM 820 O O . ARG A 1 108 ? 8.612 12.281 -6.316 1.00 11.15 108 ARG A O 1
ATOM 828 N N . ASP A 1 109 ? 8.858 10.063 -6.245 1.00 10.08 109 ASP A N 1
ATOM 829 C CA . ASP A 1 109 ? 10.190 10.064 -6.836 1.00 10.98 109 ASP A CA 1
ATOM 830 C C . ASP A 1 109 ? 11.148 10.885 -6.002 1.00 9.72 109 ASP A C 1
ATOM 831 O O . ASP A 1 109 ? 11.981 11.585 -6.513 1.00 9.53 109 ASP A O 1
ATOM 836 N N . LEU A 1 110 ? 10.999 10.778 -4.697 1.00 8.95 110 LEU A N 1
ATOM 837 C CA . LEU A 1 110 ? 11.976 11.401 -3.782 1.00 8.72 110 LEU A CA 1
ATOM 838 C C . LEU A 1 110 ? 13.335 10.765 -4.026 1.00 7.89 110 LEU A C 1
ATOM 839 O O . LEU A 1 110 ? 13.467 9.530 -4.018 1.00 8.35 110 LEU A O 1
ATOM 844 N N . GLU A 1 111 ? 14.333 11.607 -4.281 1.00 6.54 111 GLU A N 1
ATOM 845 C CA . GLU A 1 111 ? 15.683 11.130 -4.581 1.00 5.46 111 GLU A CA 1
ATOM 846 C C . GLU A 1 111 ? 16.525 10.917 -3.344 1.00 5.56 111 GLU A C 1
ATOM 847 O O . GLU A 1 111 ? 16.749 11.814 -2.532 1.00 3.75 111 GLU A O 1
ATOM 853 N N . PHE A 1 112 ? 16.977 9.686 -3.234 1.00 5.40 112 PHE A N 1
ATOM 854 C CA . PHE A 1 112 ? 17.867 9.289 -2.150 1.00 6.11 112 PHE A CA 1
ATOM 855 C C . PHE A 1 112 ? 19.052 8.510 -2.678 1.00 6.15 112 PHE A C 1
ATOM 856 O O . PHE A 1 112 ? 18.986 7.313 -2.965 1.00 5.43 112 PHE A O 1
ATOM 864 N N . GLU A 1 113 ? 20.146 9.243 -2.776 1.00 6.71 113 GLU A N 1
ATOM 865 C CA . GLU A 1 113 ? 21.437 8.726 -3.144 1.00 8.76 113 GLU A CA 1
ATOM 866 C C . GLU A 1 113 ? 21.384 7.820 -4.357 1.00 7.87 113 GLU A C 1
ATOM 867 O O . GLU A 1 113 ? 21.917 6.704 -4.349 1.00 5.47 113 GLU A O 1
ATOM 873 N N . GLY A 1 114 ? 20.712 8.314 -5.383 1.00 6.35 114 GLY A N 1
ATOM 874 C CA . GLY A 1 114 ? 20.773 7.694 -6.711 1.00 7.15 114 GLY A CA 1
ATOM 875 C C . GLY A 1 114 ? 19.582 6.836 -7.062 1.00 8.28 114 GLY A C 1
ATOM 876 O O . GLY A 1 114 ? 19.489 6.319 -8.159 1.00 8.30 114 GLY A O 1
ATOM 877 N N . TYR A 1 115 ? 18.677 6.714 -6.104 1.00 9.17 115 TYR A N 1
ATOM 878 C CA . TYR A 1 115 ? 17.449 5.918 -6.217 1.00 10.56 115 TYR A CA 1
ATOM 879 C C . TYR A 1 115 ? 16.243 6.755 -5.829 1.00 10.88 115 TYR A C 1
ATOM 880 O O . TYR A 1 115 ? 16.288 7.508 -4.851 1.00 11.20 115 TYR A O 1
ATOM 889 N N . ASN A 1 116 ? 15.154 6.578 -6.559 1.00 9.70 116 ASN A N 1
ATOM 890 C CA . ASN A 1 116 ? 13.968 7.389 -6.358 1.00 9.62 116 ASN A CA 1
ATOM 891 C C . ASN A 1 116 ? 12.813 6.551 -5.824 1.00 9.72 116 ASN A C 1
ATOM 892 O O . ASN A 1 116 ? 12.555 5.444 -6.310 1.00 8.44 116 ASN A O 1
ATOM 897 N N . PHE A 1 117 ? 12.148 7.088 -4.811 1.00 6.36 117 PHE A N 1
ATOM 898 C CA . PHE A 1 117 ? 11.057 6.387 -4.110 1.00 8.48 117 PHE A CA 1
ATOM 899 C C . PHE A 1 117 ? 9.852 7.279 -3.877 1.00 9.11 117 PHE A C 1
ATOM 900 O O . PHE A 1 117 ? 9.974 8.469 -3.619 1.00 10.52 117 PHE A O 1
ATOM 908 N N . ASP A 1 118 ? 8.681 6.659 -3.900 1.00 8.22 118 ASP A N 1
ATOM 909 C CA . ASP A 1 118 ? 7.468 7.319 -3.479 1.00 7.52 118 ASP A CA 1
ATOM 910 C C . ASP A 1 118 ? 7.385 7.025 -1.977 1.00 7.18 118 ASP A C 1
ATOM 911 O O . ASP A 1 118 ? 7.452 5.864 -1.606 1.00 7.90 118 ASP A O 1
ATOM 916 N N . VAL A 1 119 ? 7.244 8.078 -1.186 1.00 6.95 119 VAL A N 1
ATOM 917 C CA . VAL A 1 119 ? 7.253 8.027 0.300 1.00 9.08 119 VAL A CA 1
ATOM 918 C C . VAL A 1 119 ? 6.130 8.824 0.898 1.00 9.31 119 VAL A C 1
ATOM 919 O O . VAL A 1 119 ? 5.994 10.039 0.659 1.00 9.83 119 VAL A O 1
ATOM 923 N N . ALA A 1 120 ? 5.345 8.141 1.714 1.00 7.90 120 ALA A N 1
ATOM 924 C CA . ALA A 1 120 ? 4.259 8.774 2.422 1.00 7.08 120 ALA A CA 1
ATOM 925 C C . ALA A 1 120 ? 4.517 8.710 3.911 1.00 8.17 120 ALA A C 1
ATOM 926 O O . ALA A 1 120 ? 5.098 7.745 4.429 1.00 9.71 120 ALA A O 1
ATOM 928 N N . THR A 1 121 ? 4.117 9.771 4.580 1.00 7.43 121 T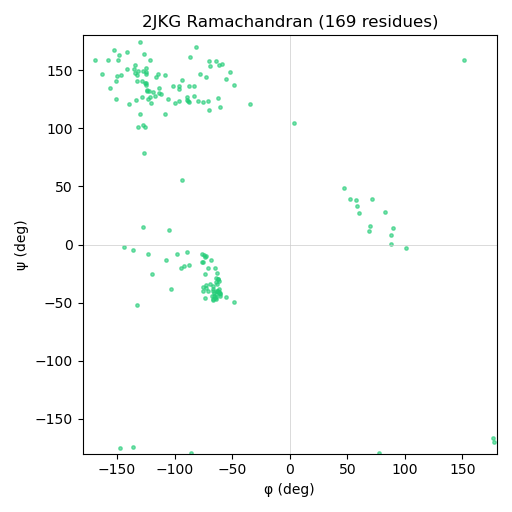HR A N 1
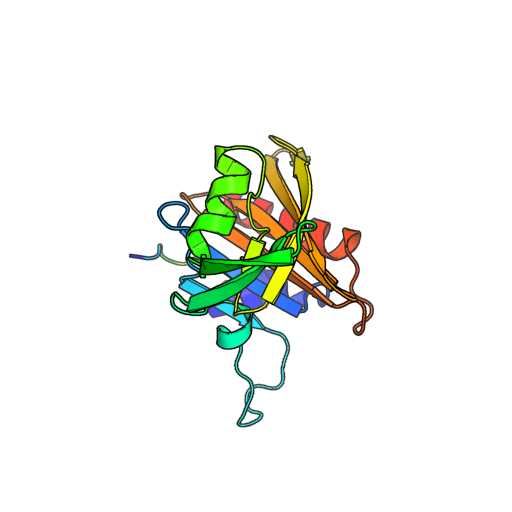ATOM 929 C CA . THR A 1 121 ? 4.288 9.864 6.008 1.00 9.37 121 THR A CA 1
ATOM 930 C C . THR A 1 121 ? 2.930 10.149 6.667 1.00 8.29 121 THR A C 1
ATOM 931 O O . THR A 1 121 ? 2.128 10.934 6.139 1.00 6.61 121 THR A O 1
ATOM 935 N N . CYS A 1 122 ? 2.706 9.474 7.804 1.00 8.25 122 CYS A N 1
ATOM 936 C CA . CYS A 1 122 ? 1.507 9.620 8.599 1.00 7.58 122 CYS A CA 1
ATOM 937 C C . CYS A 1 122 ? 1.889 9.731 10.051 1.00 7.61 122 CYS A C 1
ATOM 938 O O . CYS A 1 122 ? 2.912 9.184 10.497 1.00 9.00 122 CYS A O 1
ATOM 941 N N . ALA A 1 123 ? 1.040 10.430 10.773 1.00 6.75 123 ALA A N 1
ATOM 942 C CA . ALA A 1 123 ? 1.323 10.724 12.177 1.00 7.04 123 ALA A CA 1
ATOM 943 C C . ALA A 1 123 ? 0.201 10.330 13.107 1.00 7.45 123 ALA A C 1
ATOM 944 O O . ALA A 1 123 ? -0.978 10.395 12.763 1.00 8.12 123 ALA A O 1
ATOM 946 N N . LYS A 1 124 ? 0.593 9.970 14.331 1.00 7.67 124 LYS A N 1
ATOM 947 C CA . LYS A 1 124 ? -0.365 9.737 15.397 1.00 7.05 124 LYS A CA 1
ATOM 948 C C . LYS A 1 124 ? 0.155 10.389 16.671 1.00 7.25 124 LYS A C 1
ATOM 949 O O . LYS A 1 124 ? 1.180 11.044 16.691 1.00 7.52 124 LYS A O 1
ATOM 955 N N . LEU A 1 125 ? -0.543 10.160 17.751 1.00 9.38 125 LEU A N 1
ATOM 956 C CA . LEU A 1 125 ? -0.085 10.700 19.028 1.00 9.25 125 LEU A CA 1
ATOM 957 C C . LEU A 1 125 ? 1.298 10.118 19.326 1.00 9.82 125 LEU A C 1
ATOM 958 O O . LEU A 1 125 ? 1.465 8.901 19.455 1.00 10.89 125 LEU A O 1
ATOM 963 N N . LYS A 1 126 ? 2.278 11.010 19.423 1.00 9.48 126 LYS A N 1
ATOM 964 C CA . LYS A 1 126 ? 3.673 10.687 19.772 1.00 9.92 126 LYS A CA 1
ATOM 965 C C . LYS A 1 126 ? 4.314 9.589 18.939 1.00 9.42 126 LYS A C 1
ATOM 966 O O . LYS A 1 126 ? 5.117 8.801 19.419 1.00 10.19 126 LYS A O 1
ATOM 972 N N . GLY A 1 127 ? 4.010 9.598 17.660 1.00 7.37 127 GLY A N 1
ATOM 973 C CA . GLY A 1 127 ? 4.621 8.639 16.767 1.00 6.48 127 GLY A CA 1
ATOM 974 C C . GLY A 1 127 ? 4.100 8.772 15.365 1.00 6.11 127 GLY A C 1
ATOM 975 O O . GLY A 1 127 ? 3.385 9.713 15.024 1.00 6.14 127 GLY A O 1
ATOM 976 N N . GLY A 1 128 ? 4.446 7.800 14.551 1.00 6.26 128 GLY A N 1
ATOM 977 C CA . GLY A 1 128 ? 3.970 7.836 13.184 1.00 5.55 128 GLY A CA 1
ATOM 978 C C . GLY A 1 128 ? 4.518 6.710 12.374 1.00 5.58 128 GLY A C 1
ATOM 979 O O . GLY A 1 128 ? 5.055 5.720 12.911 1.00 5.42 128 GLY A O 1
ATOM 980 N N . LEU A 1 129 ? 4.357 6.849 11.071 1.00 6.43 129 LEU A N 1
ATOM 981 C CA . LEU A 1 129 ? 4.808 5.814 10.196 1.00 7.13 129 LEU A CA 1
ATOM 982 C C . LEU A 1 129 ? 5.236 6.399 8.856 1.00 6.70 129 LEU A C 1
ATOM 983 O O . LEU A 1 129 ? 4.862 7.522 8.492 1.00 7.73 129 LEU A O 1
ATOM 988 N N . HIS A 1 130 ? 6.052 5.635 8.153 1.00 7.11 130 HIS A N 1
ATOM 989 C CA . HIS A 1 130 ? 6.361 5.968 6.770 1.00 6.00 130 HIS A CA 1
ATOM 990 C C . HIS A 1 130 ? 6.025 4.762 5.908 1.00 6.02 130 HIS A C 1
ATOM 991 O O . HIS A 1 130 ? 6.171 3.610 6.318 1.00 6.27 130 HIS A O 1
ATOM 998 N N . LEU A 1 131 ? 5.584 5.061 4.696 1.00 6.68 131 LEU A N 1
ATOM 999 C CA . LEU A 1 131 ? 5.267 4.065 3.709 1.00 6.49 131 LEU A CA 1
ATOM 1000 C C . LEU A 1 131 ? 6.163 4.359 2.517 1.00 6.95 131 LEU A C 1
ATOM 1001 O O . LEU A 1 131 ? 6.231 5.499 2.081 1.00 6.41 131 LEU A O 1
ATOM 1006 N N . VAL A 1 132 ? 6.897 3.353 2.072 1.00 6.57 132 VAL A N 1
ATOM 1007 C CA . VAL A 1 132 ? 7.812 3.547 0.948 1.00 7.16 132 VAL A CA 1
ATOM 1008 C C . VAL A 1 132 ? 7.552 2.479 -0.082 1.00 8.60 132 VAL A C 1
ATOM 1009 O O . VAL A 1 132 ? 7.588 1.299 0.226 1.00 8.54 132 VAL A O 1
ATOM 1013 N N . LYS A 1 133 ? 7.333 2.881 -1.321 1.00 9.34 133 LYS A N 1
ATOM 1014 C CA . LYS A 1 133 ? 7.196 1.880 -2.381 1.00 12.21 133 LYS A CA 1
ATOM 1015 C C . LYS A 1 133 ? 8.565 1.414 -2.786 1.00 12.27 133 LYS A C 1
ATOM 1016 O O . LYS A 1 133 ? 9.399 2.220 -3.198 1.00 14.32 133 LYS A O 1
ATOM 1022 N N . VAL A 1 134 ? 8.775 0.111 -2.691 1.00 13.77 134 VAL A N 1
ATOM 1023 C CA . VAL A 1 134 ? 10.097 -0.505 -2.874 1.00 14.99 134 VAL A CA 1
ATOM 1024 C C . VAL A 1 134 ? 10.073 -1.615 -3.912 1.00 16.56 134 VAL A C 1
ATOM 1025 O O . VAL A 1 134 ? 9.005 -2.100 -4.282 1.00 17.54 134 VAL A O 1
ATOM 1029 N N . PRO A 1 135 ? 11.257 -2.025 -4.400 1.00 18.49 135 PRO A N 1
ATOM 1030 C CA . PRO A 1 135 ? 11.287 -3.012 -5.471 1.00 19.06 135 PRO A CA 1
ATOM 1031 C C . PRO A 1 135 ? 10.482 -4.246 -5.213 1.00 19.59 135 PRO A C 1
ATOM 1032 O O . PRO A 1 135 ? 10.306 -4.711 -4.065 1.00 20.31 135 PRO A O 1
ATOM 1036 N N . GLY A 1 136 ? 9.993 -4.753 -6.335 1.00 19.42 136 GLY A N 1
ATOM 1037 C CA . GLY A 1 136 ? 9.343 -6.046 -6.415 1.00 18.64 136 GLY A CA 1
ATOM 1038 C C . GLY A 1 136 ? 7.888 -5.993 -6.014 1.00 17.41 136 GLY A C 1
ATOM 1039 O O . GLY A 1 136 ? 7.324 -6.975 -5.535 1.00 17.38 136 GLY A O 1
ATOM 1040 N N . GLY A 1 137 ? 7.286 -4.830 -6.216 1.00 15.61 137 GLY A N 1
ATOM 1041 C CA . GLY A 1 137 ? 5.847 -4.666 -5.999 1.00 15.12 137 GLY A CA 1
ATOM 1042 C C . GLY A 1 137 ? 5.532 -4.697 -4.515 1.00 12.87 137 GLY A C 1
ATOM 1043 O O . GLY A 1 137 ? 4.548 -5.262 -4.048 1.00 12.32 137 GLY A O 1
ATOM 1044 N N . ASN A 1 138 ? 6.406 -4.075 -3.761 1.00 12.81 138 ASN A N 1
ATOM 1045 C CA . ASN A 1 138 ? 6.246 -4.076 -2.316 1.00 10.54 138 ASN A CA 1
ATOM 1046 C C . ASN A 1 138 ? 6.147 -2.651 -1.760 1.00 9.84 138 ASN A C 1
ATOM 1047 O O . ASN A 1 138 ? 6.613 -1.687 -2.349 1.00 10.06 138 ASN A O 1
ATOM 1052 N N . ILE A 1 139 ? 5.577 -2.586 -0.572 1.00 8.68 139 ILE A N 1
ATOM 1053 C CA . ILE A 1 139 ? 5.514 -1.381 0.220 1.00 8.07 139 ILE A CA 1
ATOM 1054 C C . ILE A 1 139 ? 6.156 -1.654 1.582 1.00 6.92 139 ILE A C 1
ATOM 1055 O O . ILE A 1 139 ? 5.790 -2.592 2.291 1.00 8.63 139 ILE A O 1
ATOM 1060 N N . LEU A 1 140 ? 7.126 -0.841 1.919 1.00 6.73 140 LEU A N 1
ATOM 1061 C CA . LEU A 1 140 ? 7.733 -0.896 3.275 1.00 7.75 140 LEU A CA 1
ATOM 1062 C C . LEU A 1 140 ? 6.957 -0.006 4.243 1.00 7.33 140 LEU A C 1
ATOM 1063 O O . LEU A 1 140 ? 6.604 1.125 3.929 1.00 9.23 140 LEU A O 1
ATOM 1068 N N . VAL A 1 141 ? 6.712 -0.524 5.440 1.00 8.94 141 VAL A N 1
ATOM 1069 C CA . VAL A 1 141 ? 6.009 0.206 6.484 1.00 9.15 141 VAL A CA 1
ATOM 1070 C C . VAL A 1 141 ? 6.964 0.288 7.667 1.00 8.00 141 VAL A C 1
ATOM 1071 O O . VAL A 1 141 ? 7.488 -0.716 8.089 1.00 7.01 141 VAL A O 1
ATOM 1075 N N . VAL A 1 142 ? 7.271 1.499 8.095 1.00 7.50 142 VAL A N 1
ATOM 1076 C CA . VAL A 1 142 ? 8.178 1.708 9.217 1.00 9.72 142 VAL A CA 1
ATOM 1077 C C . VAL A 1 142 ? 7.452 2.544 10.250 1.00 8.46 142 VAL A C 1
ATOM 1078 O O . VAL A 1 142 ? 6.831 3.549 9.919 1.00 7.84 142 VAL A O 1
ATOM 1082 N N . LEU A 1 143 ? 7.534 2.105 11.499 1.00 8.73 143 LEU A N 1
ATOM 1083 C CA . LEU A 1 143 ? 6.931 2.833 12.598 1.00 9.28 143 LEU A CA 1
ATOM 1084 C C . LEU A 1 143 ? 7.991 3.495 13.463 1.00 8.52 143 LEU A C 1
ATOM 1085 O O . LEU A 1 143 ? 9.107 2.994 13.630 1.00 7.60 143 LEU A O 1
ATOM 1090 N N . TYR A 1 144 ? 7.621 4.650 13.981 1.00 7.80 144 TYR A N 1
ATOM 1091 C CA . TYR A 1 144 ? 8.457 5.373 14.937 1.00 8.12 144 TYR A CA 1
ATOM 1092 C C . TYR A 1 144 ? 7.628 5.839 16.131 1.00 8.27 144 TYR A C 1
ATOM 1093 O O . TYR A 1 144 ? 6.436 6.116 16.014 1.00 6.60 144 TYR A O 1
ATOM 1102 N N . ASP A 1 145 ? 8.283 5.845 17.291 1.00 9.17 145 ASP A N 1
ATOM 1103 C CA . ASP A 1 145 ? 7.654 6.125 18.573 1.00 10.41 145 ASP A CA 1
ATOM 1104 C C . ASP A 1 145 ? 8.467 7.175 19.304 1.00 9.93 145 ASP A C 1
ATOM 1105 O O . ASP A 1 145 ? 9.614 6.946 19.684 1.00 9.54 145 ASP A O 1
ATOM 1110 N N . GLU A 1 146 ? 7.881 8.339 19.461 1.00 10.37 146 GLU A N 1
ATOM 1111 C CA . GLU A 1 146 ? 8.638 9.469 19.964 1.00 12.59 146 GLU A CA 1
ATOM 1112 C C . GLU A 1 146 ? 8.895 9.300 21.443 1.00 13.47 146 GLU A C 1
ATOM 1113 O O . GLU A 1 146 ? 9.684 10.018 22.017 1.00 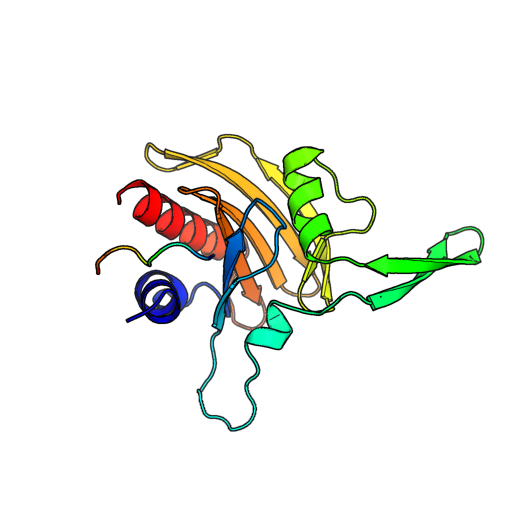15.12 146 GLU A O 1
ATOM 1119 N N . GLU A 1 147 ? 8.235 8.327 22.042 1.00 13.75 147 GLU A N 1
ATOM 1120 C CA . GLU A 1 147 ? 8.462 8.050 23.458 1.00 15.44 147 GLU A CA 1
ATOM 1121 C C . GLU A 1 147 ? 9.772 7.326 23.637 1.00 14.99 147 GLU A C 1
ATOM 1122 O O . GLU A 1 147 ? 10.292 7.242 24.743 1.00 14.10 147 GLU A O 1
ATOM 1128 N N . LYS A 1 148 ? 10.291 6.821 22.527 1.00 15.13 148 LYS A N 1
ATOM 1129 C CA . LYS A 1 148 ? 11.542 6.049 22.520 1.00 15.28 148 LYS A CA 1
ATOM 1130 C C . LYS A 1 148 ? 12.664 6.894 21.969 1.00 15.03 148 LYS A C 1
ATOM 1131 O O . LYS A 1 148 ? 13.739 6.408 21.659 1.00 14.70 148 LYS A O 1
ATOM 1137 N N . GLU A 1 149 ? 12.404 8.176 21.853 1.00 15.96 149 GLU A N 1
ATOM 1138 C CA . GLU A 1 149 ? 13.395 9.094 21.303 1.00 17.34 149 GLU A CA 1
ATOM 1139 C C . GLU A 1 149 ? 13.780 8.704 19.873 1.00 15.93 149 GLU A C 1
ATOM 1140 O O . GLU A 1 149 ? 14.892 8.952 19.397 1.00 16.37 149 GLU A O 1
ATOM 1146 N N . GLN A 1 150 ? 12.854 8.054 19.203 1.00 13.82 150 GLN A N 1
ATOM 1147 C CA . GLN A 1 150 ? 12.962 7.918 17.747 1.00 11.84 150 GLN A CA 1
ATOM 1148 C C . GLN A 1 150 ? 12.318 9.174 17.180 1.00 11.86 150 GLN A C 1
ATOM 1149 O O . GLN A 1 150 ? 11.554 9.835 17.869 1.00 11.20 150 GLN A O 1
ATOM 1155 N N . ASP A 1 151 ? 12.591 9.526 15.930 1.00 12.29 151 ASP A N 1
ATOM 1156 C CA . ASP A 1 151 ? 11.930 10.694 15.392 1.00 12.42 151 ASP A CA 1
ATOM 1157 C C . ASP A 1 151 ? 11.549 10.504 13.949 1.00 11.67 151 ASP A C 1
ATOM 1158 O O . ASP A 1 151 ? 11.995 9.580 13.268 1.00 10.08 151 ASP A O 1
ATOM 1163 N N . ARG A 1 152 ? 10.693 11.411 13.521 1.00 11.38 152 ARG A N 1
ATOM 1164 C CA . ARG A 1 152 ? 10.133 11.345 12.179 1.00 9.73 152 ARG A CA 1
ATOM 1165 C C . ARG A 1 152 ? 11.237 11.303 11.122 1.00 10.32 152 ARG A C 1
ATOM 1166 O O . ARG A 1 152 ? 11.195 10.494 10.200 1.00 10.18 152 ARG A O 1
ATOM 1174 N N . GLY A 1 153 ? 12.248 12.155 11.267 1.00 10.93 153 GLY A N 1
ATOM 1175 C CA . GLY A 1 153 ? 13.269 12.308 10.208 1.00 10.85 153 GLY A CA 1
ATOM 1176 C C . GLY A 1 153 ? 14.263 11.159 10.153 1.00 11.44 153 GLY A C 1
ATOM 1177 O O . GLY A 1 153 ? 14.635 10.636 9.098 1.00 10.61 153 GLY A O 1
ATOM 1178 N N . ASN A 1 154 ? 14.650 10.718 11.322 1.00 12.21 154 ASN A N 1
ATOM 1179 C CA . ASN A 1 154 ? 15.656 9.669 11.423 1.00 12.66 154 ASN A CA 1
ATOM 1180 C C . ASN A 1 154 ? 15.073 8.330 11.003 1.00 11.18 154 ASN A C 1
ATOM 1181 O O . ASN A 1 154 ? 15.751 7.505 10.344 1.00 10.60 154 ASN A O 1
ATOM 1186 N N . SER A 1 155 ? 13.795 8.132 11.316 1.00 10.09 155 SER A N 1
ATOM 1187 C CA . SER A 1 155 ? 13.108 6.875 10.932 1.00 11.05 155 SER A CA 1
ATOM 1188 C C . SER A 1 155 ? 12.915 6.822 9.405 1.00 10.69 155 SER A C 1
ATOM 1189 O O . SER A 1 155 ? 13.021 5.777 8.773 1.00 11.38 155 SER A O 1
ATOM 1192 N N . LYS A 1 156 ? 12.703 7.987 8.831 1.00 10.83 156 LYS A N 1
ATOM 1193 C CA . LYS A 1 156 ? 12.549 8.106 7.358 1.00 11.48 156 LYS A CA 1
ATOM 1194 C C . LYS A 1 156 ? 13.851 7.752 6.666 1.00 11.40 156 LYS A C 1
ATOM 1195 O O . LYS A 1 156 ? 13.865 7.055 5.621 1.00 12.49 156 LYS A O 1
ATOM 1201 N N . ILE A 1 157 ? 14.951 8.268 7.204 1.00 11.66 157 ILE A N 1
ATOM 1202 C CA . ILE A 1 157 ? 16.287 7.949 6.644 1.00 12.39 157 ILE A CA 1
ATOM 1203 C C . ILE A 1 157 ? 16.574 6.451 6.785 1.00 12.94 157 ILE A C 1
ATOM 1204 O O . ILE A 1 157 ? 17.150 5.818 5.904 1.00 12.00 157 ILE A O 1
ATOM 1209 N N . ALA A 1 158 ? 16.185 5.884 7.917 1.00 12.11 158 ALA A N 1
ATOM 1210 C CA . ALA A 1 158 ? 16.366 4.446 8.109 1.00 13.00 158 ALA A CA 1
ATOM 1211 C C . ALA A 1 158 ? 15.576 3.676 7.039 1.00 12.50 158 ALA A C 1
ATOM 1212 O O . ALA A 1 158 ? 16.074 2.723 6.466 1.00 13.71 158 ALA A O 1
ATOM 1214 N N . ALA A 1 159 ? 14.348 4.100 6.793 1.00 11.62 159 ALA A N 1
ATOM 1215 C CA . ALA A 1 159 ? 13.466 3.406 5.850 1.00 12.63 159 ALA A CA 1
ATOM 1216 C C . ALA A 1 159 ? 14.060 3.525 4.446 1.00 11.54 159 ALA A C 1
ATOM 1217 O O . ALA A 1 159 ? 14.078 2.564 3.679 1.00 13.40 159 ALA A O 1
ATOM 1219 N N . LEU A 1 160 ? 14.555 4.715 4.144 1.00 12.47 160 LEU A N 1
ATOM 1220 C CA . LEU A 1 160 ? 15.112 5.036 2.803 1.00 11.66 160 LEU A CA 1
ATOM 1221 C C . LEU A 1 160 ? 16.391 4.247 2.526 1.00 13.12 160 LEU A C 1
ATOM 1222 O O . LEU A 1 160 ? 16.636 3.760 1.417 1.00 12.64 160 LEU A O 1
ATOM 1227 N N . THR A 1 161 ? 17.187 4.097 3.573 1.00 12.54 161 THR A N 1
ATOM 1228 C CA . THR A 1 161 ? 18.430 3.327 3.506 1.00 13.77 161 THR A CA 1
ATOM 1229 C C . THR A 1 161 ? 18.106 1.866 3.203 1.00 14.02 161 THR A C 1
ATOM 1230 O O . THR A 1 161 ? 18.712 1.243 2.343 1.00 14.43 161 THR A O 1
ATOM 1234 N N . PHE A 1 162 ? 17.112 1.339 3.896 1.00 13.90 162 PHE A N 1
ATOM 1235 C CA . PHE A 1 162 ? 16.685 -0.045 3.676 1.00 13.90 162 PHE A CA 1
ATOM 1236 C C . PHE A 1 162 ? 16.128 -0.239 2.265 1.00 13.45 162 PHE A C 1
ATOM 1237 O O . PHE A 1 162 ? 16.402 -1.230 1.596 1.00 13.15 162 PHE A O 1
ATOM 1245 N N . ALA A 1 163 ? 15.339 0.723 1.828 1.00 13.23 163 ALA A N 1
ATOM 1246 C CA . ALA A 1 163 ? 14.734 0.676 0.495 1.00 14.83 163 ALA A CA 1
ATOM 1247 C C . ALA A 1 163 ? 15.822 0.659 -0.574 1.00 15.79 163 ALA A C 1
ATOM 1248 O O . ALA A 1 163 ? 15.753 -0.082 -1.554 1.00 14.65 163 ALA A O 1
ATOM 1250 N N . LYS A 1 164 ? 16.850 1.461 -0.340 1.00 17.62 164 LYS A N 1
ATOM 1251 C CA . LYS A 1 164 ? 17.980 1.581 -1.278 1.00 19.80 164 LYS A CA 1
ATOM 1252 C C . LYS A 1 164 ? 18.734 0.252 -1.363 1.00 23.10 164 LYS A C 1
ATOM 1253 O O . LYS A 1 164 ? 19.043 -0.248 -2.439 1.00 21.23 164 LYS A O 1
ATOM 1259 N N . GLU A 1 165 ? 18.986 -0.308 -0.191 1.00 28.93 165 GLU A N 1
ATOM 1260 C CA . GLU A 1 165 ? 19.484 -1.694 -0.047 1.00 31.02 165 GLU A CA 1
ATOM 1261 C C . GLU A 1 165 ? 18.693 -2.703 -0.855 1.00 32.02 165 GLU A C 1
ATOM 1262 O O . GLU A 1 165 ? 19.274 -3.488 -1.596 1.00 31.91 165 GLU A O 1
ATOM 1268 N N . LEU A 1 166 ? 17.375 -2.668 -0.741 1.00 33.09 166 LEU A N 1
ATOM 1269 C CA . LEU A 1 166 ? 16.534 -3.551 -1.551 1.00 34.81 166 LEU A CA 1
ATOM 1270 C C . LEU A 1 166 ? 16.741 -3.287 -3.046 1.00 35.59 166 LEU A C 1
ATOM 1271 O O . LEU A 1 166 ? 16.840 -4.222 -3.848 1.00 36.07 166 LEU A O 1
ATOM 1276 N N . ALA A 1 167 ? 16.811 -2.012 -3.409 1.00 35.39 167 ALA A N 1
ATOM 1277 C CA . ALA A 1 167 ? 16.929 -1.617 -4.819 1.00 35.68 167 ALA A CA 1
ATOM 1278 C C . ALA A 1 167 ? 18.247 -2.129 -5.368 1.00 36.70 167 ALA A C 1
ATOM 1279 O O . ALA A 1 167 ? 18.360 -2.525 -6.536 1.00 35.80 167 ALA A O 1
ATOM 1281 N N . GLU A 1 168 ? 19.226 -2.172 -4.473 1.00 37.81 168 GLU A N 1
ATOM 1282 C CA . GLU A 1 168 ? 20.597 -2.594 -4.808 1.00 39.15 168 GLU A CA 1
ATOM 1283 C C . GLU A 1 168 ? 20.717 -4.109 -4.975 1.00 39.83 168 GLU A C 1
ATOM 1284 O O . GLU A 1 168 ? 21.699 -4.609 -5.511 1.00 39.08 168 GLU A O 1
ATOM 1290 N N . SER A 1 169 ? 19.708 -4.828 -4.505 1.00 40.83 169 SER A N 1
ATOM 1291 C CA . SER A 1 169 ? 19.583 -6.264 -4.779 1.00 41.63 169 SER A CA 1
ATOM 1292 C C . SER A 1 169 ? 18.784 -6.463 -6.060 1.00 41.39 169 SER A C 1
ATOM 1293 O O . SER A 1 169 ? 19.226 -7.156 -6.970 1.00 41.62 169 SER A O 1
ATOM 1296 N N . PRO B 2 1 ? 1.333 -14.776 -2.970 1.00 39.84 0 PRO P N 1
ATOM 1297 C CA . PRO B 2 1 ? 2.562 -15.319 -2.359 1.00 39.46 0 PRO P CA 1
ATOM 1298 C C . PRO B 2 1 ? 3.650 -14.259 -2.169 1.00 40.00 0 PRO P C 1
ATOM 1299 O O . PRO B 2 1 ? 3.983 -13.525 -3.100 1.00 31.83 0 PRO P O 1
ATOM 1303 N N . PRO B 2 2 ? 4.186 -14.155 -0.946 1.00 29.15 1 PRO P N 1
ATOM 1304 C CA . PRO B 2 2 ? 5.281 -13.197 -0.735 1.00 46.43 1 PRO P CA 1
ATOM 1305 C C . PRO B 2 2 ? 6.533 -13.568 -1.541 1.00 37.80 1 PRO P C 1
ATOM 1306 O O . PRO B 2 2 ? 6.713 -14.724 -1.905 1.00 25.81 1 PRO P O 1
ATOM 1310 N N . PRO B 2 3 ? 7.412 -12.598 -1.806 1.00 40.18 2 PRO P N 1
ATOM 1311 C CA . PRO B 2 3 ? 8.618 -12.956 -2.538 1.00 27.32 2 PRO P CA 1
ATOM 1312 C C . PRO B 2 3 ? 9.662 -13.564 -1.604 1.00 50.57 2 PRO P C 1
ATOM 1313 O O . PRO B 2 3 ? 9.495 -13.530 -0.390 1.00 39.92 2 PRO P O 1
ATOM 1317 N N . PRO B 2 4 ? 10.741 -14.125 -2.157 1.00 50.84 3 PRO P N 1
ATOM 1318 C CA . PRO B 2 4 ? 11.758 -14.595 -1.233 1.00 37.86 3 PRO P CA 1
ATOM 1319 C C . PRO B 2 4 ? 12.598 -13.422 -0.715 1.00 37.05 3 PRO P C 1
ATOM 1320 O O . PRO B 2 4 ? 12.828 -12.464 -1.451 1.00 30.25 3 PRO P O 1
ATOM 1324 N N . PRO B 2 5 ? 13.059 -13.489 0.545 1.00 26.02 4 PRO P N 1
ATOM 1325 C CA . PRO B 2 5 ? 13.941 -12.421 1.019 1.00 24.08 4 PRO P CA 1
ATOM 1326 C C . PRO B 2 5 ? 15.233 -12.361 0.192 1.00 27.71 4 PRO P C 1
ATOM 1327 O O . PRO B 2 5 ? 15.634 -13.367 -0.384 1.00 19.07 4 PRO P O 1
ATOM 1331 N N . PRO B 2 6 ? 15.880 -11.187 0.117 1.00 27.16 5 PRO P N 1
ATOM 1332 C CA . PRO B 2 6 ? 17.085 -11.166 -0.683 1.00 44.63 5 PRO P CA 1
ATOM 1333 C C . PRO B 2 6 ? 18.148 -11.962 0.031 1.00 18.00 5 PRO P C 1
ATOM 1334 O O . PRO B 2 6 ? 18.056 -12.146 1.238 1.00 24.37 5 PRO P O 1
ATOM 1338 N N . PRO B 2 7 ? 19.148 -12.443 -0.708 1.00 19.31 6 PRO P N 1
ATOM 1339 C CA . PRO B 2 7 ? 20.219 -13.174 -0.042 1.00 37.91 6 PRO P CA 1
ATOM 1340 C C . PRO B 2 7 ? 20.876 -12.288 1.004 1.00 19.74 6 PRO P C 1
ATOM 1341 O O . PRO B 2 7 ? 20.796 -11.067 0.893 1.00 26.51 6 PRO P O 1
ATOM 1345 N N . PRO B 2 8 ? 21.496 -12.883 2.033 1.00 37.99 7 PRO P N 1
ATOM 1346 C CA . PRO B 2 8 ? 22.054 -11.997 3.047 1.00 13.17 7 PRO P CA 1
ATOM 1347 C C . PRO B 2 8 ? 23.295 -11.280 2.511 1.00 37.05 7 PRO P C 1
ATOM 1348 O O . PRO B 2 8 ? 23.733 -11.627 1.408 1.00 20.93 7 PRO P O 1
#

Nearest PDB structures (foldseek):
  2jkg-assembly1_A  TM=1.006E+00  e=1.614E-32  Plasmodium falciparum
  3nec-assembly1_A  TM=9.074E-01  e=1.068E-17  Toxoplasma gondii
  4d60-assembly2_C  TM=6.189E-01  e=4.906E-21  Plasmodium falciparum
  8bji-assembly1_B  TM=6.363E-01  e=1.501E-03  Vibrio nigripulchritudo
  2v8f-assembly1_B  TM=5.872E-01  e=5.947E-03  Mus musculus

Secondary structure (DSSP, 8-state):
--HHHHHHHHTGGGSS-SEEEEEETTT--EEEEEESS-TTSTT--GGGGT----EEEEEE-TT--EEEEEE-HHHHHHHHHHHS--TT-EEETTEEEEEEEEEEEEEETTEEEEEEEEEETTEEEEEEEETTTEEEEEEEEGGGT--HHHHHHHHHHHHHHHHH-/-PPPPPP-

Radius of gyration: 15.93 Å; Cα contacts (8 Å, |Δi|>4): 349; chains: 2; bounding box: 47×35×34 Å

Foldseek 3Di:
DDVQVVCCVQFVVVVQFQKKFKDFLVQQATDDMDGDDDVPPVPDDRQLQADDAKDKDWDQDPVRDIDIDIDDQRVQLNCCVVPVDGPQAHDGSNDGWHWDDWDFQDDDPHGGWIKTWTDDVQWTWMWIQAPDRMIMITIGGVVSVRDDVSSVVSSVSVRVVRVVD/DDDDDDDD

Solvent-accessible surface area: 9236 Å² total; per-residue (Å²): 145,49,21,49,37,17,0,64,92,112,0,17,64,58,99,55,0,12,0,0,0,0,0,27,73,143,64,3,49,7,53,9,0,5,17,43,54,140,166,95,60,129,122,94,76,56,96,58,63,3,96,92,128,80,28,91,35,122,53,96,61,176,135,40,72,120,72,94,77,92,3,54,13,2,98,14,1,14,29,0,9,99,102,29,118,21,92,44,12,0,30,6,16,28,49,116,13,112,38,79,56,36,74,108,90,38,139,22,119,76,76,85,10,29,1,0,6,0,17,85,146,110,4,1,0,0,0,0,64,11,59,72,28,8,0,0,0,0,10,6,41,74,131,92,159,7,64,101,40,74,0,47,91,8,0,5,56,1,0,40,38,14,34,110,99,177,88,46,114,33,16,108,145